Protein AF-A0A8C5U2X9-F1 (afdb_monomer)

Radius of gyration: 30.93 Å; Cα contacts (8 Å, |Δi|>4): 62; chains: 1; bounding box: 75×109×39 Å

Organism: NCBI:txid2593467

pLDDT: mean 74.04, std 22.27, range [34.09, 96.31]

Mean predicted aligned error: 16.32 Å

Structure (mmCIF, N/CA/C/O backbone):
data_AF-A0A8C5U2X9-F1
#
_entry.id   AF-A0A8C5U2X9-F1
#
loop_
_atom_site.group_PDB
_atom_site.id
_atom_site.type_symbol
_atom_site.label_atom_id
_atom_site.label_alt_id
_atom_site.label_comp_id
_atom_site.label_asym_id
_atom_site.label_entity_id
_atom_site.label_seq_id
_atom_site.pdbx_PDB_ins_code
_atom_site.Cartn_x
_atom_site.Cartn_y
_at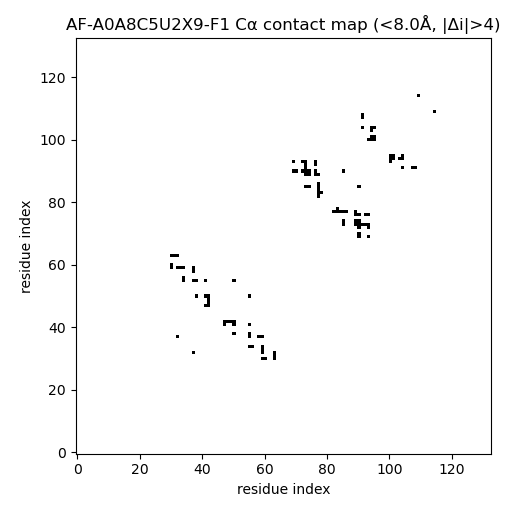om_site.Cartn_z
_atom_site.occupancy
_atom_site.B_iso_or_equiv
_atom_site.auth_seq_id
_atom_site.auth_comp_id
_atom_site.auth_asym_id
_atom_site.auth_atom_id
_atom_site.pdbx_PDB_model_num
ATOM 1 N N . ARG A 1 1 ? 59.630 57.456 22.627 1.00 37.47 1 ARG A N 1
ATOM 2 C CA . ARG A 1 1 ? 59.233 58.455 21.607 1.00 37.47 1 ARG A CA 1
ATOM 3 C C . ARG A 1 1 ? 58.078 57.856 20.801 1.00 37.47 1 ARG A C 1
ATOM 5 O O . ARG A 1 1 ? 58.292 56.845 20.161 1.00 37.47 1 ARG A O 1
ATOM 12 N N . ALA A 1 2 ? 56.886 58.434 20.985 1.00 40.47 2 ALA A N 1
ATOM 13 C CA . ALA A 1 2 ? 55.643 58.385 20.196 1.00 40.47 2 ALA A CA 1
ATOM 14 C C . ALA A 1 2 ? 55.119 57.057 19.592 1.00 40.47 2 ALA A C 1
ATOM 16 O O . ALA A 1 2 ? 55.663 56.529 18.630 1.00 40.47 2 ALA A O 1
ATOM 17 N N . ARG A 1 3 ? 53.934 56.638 20.068 1.00 43.72 3 ARG A N 1
ATOM 18 C CA . ARG A 1 3 ? 52.917 55.969 19.234 1.00 43.72 3 ARG A CA 1
ATOM 19 C C . ARG A 1 3 ? 52.338 56.979 18.232 1.00 43.72 3 ARG A C 1
ATOM 21 O O . ARG A 1 3 ? 52.203 58.150 18.590 1.00 43.72 3 ARG A O 1
ATOM 28 N N . PRO A 1 4 ? 51.861 56.509 17.074 1.00 48.84 4 PRO A N 1
ATOM 29 C CA . PRO A 1 4 ? 50.600 57.031 16.556 1.00 48.84 4 PRO A CA 1
ATOM 30 C C . PRO A 1 4 ? 49.677 55.901 16.085 1.00 48.84 4 PRO A C 1
ATOM 32 O O . PRO A 1 4 ? 50.006 55.132 15.187 1.00 48.84 4 PRO A O 1
ATOM 35 N N . GLY A 1 5 ? 48.492 55.828 16.689 1.00 46.72 5 GLY A N 1
ATOM 36 C CA . GLY A 1 5 ? 47.326 55.243 16.038 1.00 46.72 5 GLY A CA 1
ATOM 37 C C . GLY A 1 5 ? 46.604 56.334 15.256 1.00 46.72 5 GLY A C 1
ATOM 38 O O . GLY A 1 5 ? 46.480 57.445 15.763 1.00 46.72 5 GLY A O 1
ATOM 39 N N . LEU A 1 6 ? 46.100 56.023 14.062 1.00 48.59 6 LEU A N 1
ATOM 40 C CA . LEU A 1 6 ? 45.036 56.803 13.438 1.00 48.59 6 LEU A CA 1
ATOM 41 C C . LEU A 1 6 ? 44.132 55.899 12.595 1.00 48.59 6 LEU A C 1
ATOM 43 O O . LEU A 1 6 ? 44.580 55.098 11.780 1.00 48.59 6 LEU A O 1
ATOM 47 N N . ALA A 1 7 ? 42.841 56.051 12.864 1.00 46.38 7 ALA A N 1
ATOM 48 C CA . ALA A 1 7 ? 41.711 55.395 12.239 1.00 46.38 7 ALA A CA 1
ATOM 49 C C . ALA A 1 7 ? 41.506 55.836 10.781 1.00 46.38 7 ALA A C 1
ATOM 51 O O . ALA A 1 7 ? 41.807 56.972 10.418 1.00 46.38 7 ALA A O 1
ATOM 52 N N . GLY A 1 8 ? 40.889 54.975 9.966 1.00 41.16 8 GLY A N 1
ATOM 53 C CA . GLY A 1 8 ? 40.570 55.339 8.587 1.00 41.16 8 GLY A CA 1
ATOM 54 C C . GLY A 1 8 ? 39.803 54.298 7.780 1.00 41.16 8 GLY A C 1
ATOM 55 O O . GLY A 1 8 ? 40.378 53.703 6.890 1.00 41.16 8 GLY A O 1
ATOM 56 N N . ARG A 1 9 ? 38.505 54.158 8.081 1.00 40.97 9 ARG A N 1
ATOM 57 C CA . ARG A 1 9 ? 37.368 54.035 7.136 1.00 40.97 9 ARG A CA 1
ATOM 58 C C . ARG A 1 9 ? 37.408 52.936 6.060 1.00 40.97 9 ARG A C 1
ATOM 60 O O . ARG A 1 9 ? 38.299 52.833 5.231 1.00 40.97 9 ARG A O 1
ATOM 67 N N . GLY A 1 10 ? 36.329 52.157 6.043 1.00 34.09 10 GLY A N 1
ATOM 68 C CA . GLY A 1 10 ? 36.164 51.001 5.177 1.00 34.09 10 GLY A CA 1
ATOM 69 C C . GLY A 1 10 ? 35.953 51.297 3.695 1.00 34.09 10 GLY A C 1
ATOM 70 O O . GLY A 1 10 ? 35.618 52.403 3.288 1.00 34.09 10 GLY A O 1
ATOM 71 N N . ARG A 1 11 ? 36.024 50.222 2.912 1.00 40.75 11 ARG A N 1
ATOM 72 C CA . ARG A 1 11 ? 34.973 49.826 1.965 1.00 40.75 11 ARG A CA 1
ATOM 73 C C . ARG A 1 11 ? 35.275 48.401 1.484 1.00 40.75 11 ARG A C 1
ATOM 75 O O . ARG A 1 11 ? 36.347 48.188 0.919 1.00 40.75 11 ARG A O 1
ATOM 82 N N . PRO A 1 12 ? 34.380 47.421 1.683 1.00 40.50 12 PRO A N 1
ATOM 83 C CA . PRO A 1 12 ? 34.510 46.137 1.009 1.00 40.50 12 PRO A CA 1
ATOM 84 C C . PRO A 1 12 ? 34.381 46.355 -0.504 1.00 40.50 12 PRO A C 1
ATOM 86 O O . PRO A 1 12 ? 33.517 47.108 -0.967 1.00 40.50 12 PRO A O 1
ATOM 89 N N . LYS A 1 13 ? 35.277 45.722 -1.270 1.00 46.81 13 LYS A N 1
ATOM 90 C CA . LYS A 1 13 ? 35.218 45.687 -2.733 1.00 46.81 13 LYS A CA 1
ATOM 91 C C . LYS A 1 13 ? 33.870 45.092 -3.138 1.00 46.81 13 LYS A C 1
ATOM 93 O O . LYS A 1 13 ? 33.555 43.956 -2.805 1.00 46.81 13 LYS A O 1
ATOM 98 N N . SER A 1 14 ? 33.063 45.902 -3.808 1.00 41.03 14 SER A N 1
ATOM 99 C CA . SER A 1 14 ? 31.780 45.508 -4.366 1.00 41.03 14 SER A CA 1
ATOM 100 C C . SER A 1 14 ? 31.994 44.954 -5.769 1.00 41.03 14 SER A C 1
ATOM 102 O O . SER A 1 14 ? 32.666 45.589 -6.579 1.00 41.03 14 SER A O 1
ATOM 104 N N . ARG A 1 15 ? 31.366 43.807 -6.052 1.00 38.78 15 ARG A N 1
ATOM 105 C CA . ARG A 1 15 ? 30.357 43.616 -7.114 1.00 38.78 15 ARG A CA 1
ATOM 106 C C . ARG A 1 15 ? 30.449 42.216 -7.737 1.00 38.78 15 ARG A C 1
ATOM 108 O O . ARG A 1 15 ? 31.538 41.743 -8.019 1.00 38.78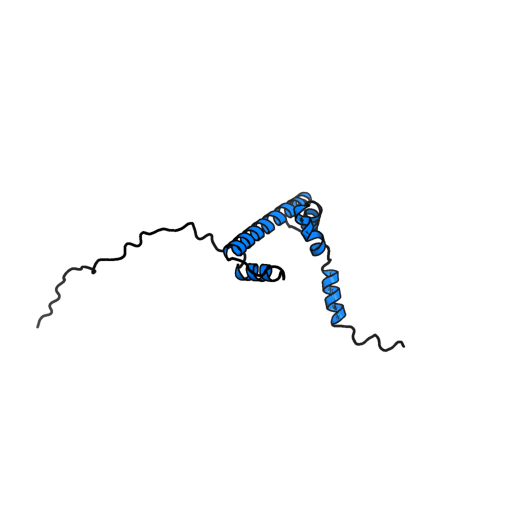 15 ARG A O 1
ATOM 115 N N . ALA A 1 16 ? 29.256 41.680 -8.015 1.00 40.28 16 ALA A N 1
ATOM 116 C CA . ALA A 1 16 ? 28.895 40.321 -8.434 1.00 40.28 16 ALA A CA 1
ATOM 117 C C . ALA A 1 16 ? 28.925 39.352 -7.240 1.00 40.28 16 ALA A C 1
ATOM 119 O O . ALA A 1 16 ? 29.958 39.147 -6.632 1.00 40.28 16 ALA A O 1
ATOM 120 N N . GLU A 1 17 ? 27.802 38.871 -6.714 1.00 38.53 17 GLU A N 1
ATOM 121 C CA . GLU A 1 17 ? 26.690 38.273 -7.441 1.00 38.53 17 GLU A CA 1
ATOM 122 C C . GLU A 1 17 ? 25.371 38.577 -6.714 1.00 38.53 17 GLU A C 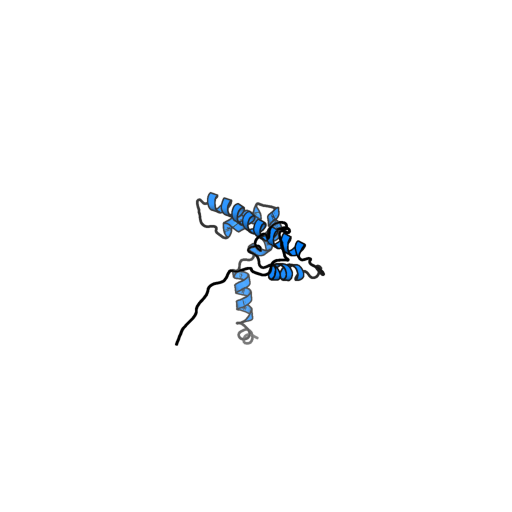1
ATOM 124 O O . GLU A 1 17 ? 25.173 38.215 -5.554 1.00 38.53 17 GLU A O 1
ATOM 129 N N . ARG A 1 18 ? 24.439 39.253 -7.391 1.00 41.09 18 ARG A N 1
ATOM 130 C CA . ARG A 1 18 ? 23.030 39.190 -7.003 1.00 41.09 18 ARG A CA 1
ATOM 131 C C . ARG A 1 18 ? 22.513 37.838 -7.483 1.00 41.09 18 ARG A C 1
ATOM 133 O O . ARG A 1 18 ? 22.045 37.742 -8.609 1.00 41.09 18 ARG A O 1
ATOM 140 N N . ALA A 1 19 ? 22.575 36.819 -6.635 1.00 40.66 19 ALA A N 1
ATOM 141 C CA . ALA A 1 19 ? 21.797 35.598 -6.817 1.00 40.66 19 ALA A CA 1
ATOM 142 C C . ALA A 1 19 ? 20.454 35.752 -6.086 1.00 40.66 19 ALA A C 1
ATOM 144 O O . ALA A 1 19 ? 20.176 35.105 -5.083 1.00 40.66 19 ALA A O 1
ATOM 145 N N . ALA A 1 20 ? 19.630 36.677 -6.582 1.00 43.97 20 ALA A N 1
ATOM 146 C CA . ALA A 1 20 ? 18.186 36.563 -6.451 1.00 43.97 20 ALA A CA 1
ATOM 147 C C . ALA A 1 20 ? 17.720 35.881 -7.740 1.00 43.97 20 ALA A C 1
ATOM 149 O O . ALA A 1 20 ? 17.554 36.534 -8.767 1.00 43.97 20 ALA A O 1
ATOM 150 N N . GLY A 1 21 ? 17.616 34.556 -7.700 1.00 34.09 21 GLY A N 1
ATOM 151 C CA . GLY A 1 21 ? 17.257 33.743 -8.854 1.00 34.09 21 GLY A CA 1
ATOM 152 C C . GLY A 1 21 ? 16.636 32.429 -8.409 1.00 34.09 21 GLY A C 1
ATOM 153 O O . GLY A 1 21 ? 17.350 31.474 -8.151 1.00 34.09 21 GLY A O 1
ATOM 154 N N . GLY A 1 22 ? 15.305 32.430 -8.310 1.00 34.59 22 GLY A N 1
ATOM 155 C CA . GLY A 1 22 ? 14.450 31.248 -8.416 1.00 34.59 22 GLY A CA 1
ATOM 156 C C . GLY A 1 22 ? 14.633 30.165 -7.356 1.00 34.59 22 GLY A C 1
ATOM 157 O O . GLY A 1 22 ? 15.316 29.174 -7.587 1.00 34.59 22 GLY A O 1
ATOM 158 N N . ALA A 1 23 ? 13.885 30.265 -6.255 1.00 44.69 23 ALA A N 1
ATOM 159 C CA . ALA A 1 23 ? 13.401 29.051 -5.612 1.00 44.69 23 ALA A CA 1
ATOM 160 C C . ALA A 1 23 ? 12.472 28.347 -6.620 1.00 44.69 23 ALA A C 1
ATOM 162 O O . ALA A 1 23 ? 11.332 28.767 -6.819 1.00 44.69 23 ALA A O 1
ATOM 163 N N . GLY A 1 24 ? 13.004 27.343 -7.324 1.00 43.88 24 GLY A N 1
ATOM 164 C CA . GLY A 1 24 ? 12.215 26.390 -8.105 1.00 43.88 24 GLY A CA 1
ATOM 165 C C . GLY A 1 24 ? 11.205 25.654 -7.212 1.00 43.88 24 GLY A C 1
ATOM 166 O O . GLY A 1 24 ? 11.296 25.751 -5.983 1.00 43.88 24 GLY A O 1
ATOM 167 N N . PRO A 1 25 ? 10.219 24.953 -7.800 1.00 45.41 25 PRO A N 1
ATOM 168 C CA . PRO A 1 25 ? 9.104 24.389 -7.052 1.00 45.41 25 PRO A CA 1
ATOM 169 C C . PRO A 1 25 ? 9.642 23.455 -5.967 1.00 45.41 25 PRO A C 1
ATOM 171 O O . PRO A 1 25 ? 10.618 22.738 -6.179 1.00 45.41 25 PRO A O 1
ATOM 174 N N . GLY A 1 26 ? 9.038 23.567 -4.786 1.00 47.03 26 GLY A N 1
ATOM 175 C CA . GLY A 1 26 ? 9.606 23.151 -3.514 1.00 47.03 26 GLY A CA 1
ATOM 176 C C . GLY A 1 26 ? 10.298 21.795 -3.530 1.00 47.03 26 GLY A C 1
ATOM 177 O O . GLY A 1 26 ? 9.778 20.805 -4.041 1.00 47.03 26 GLY A O 1
ATOM 178 N N . PHE A 1 27 ? 11.453 21.752 -2.869 1.00 49.31 27 PHE A N 1
ATOM 179 C CA . PHE A 1 27 ? 11.982 20.522 -2.307 1.00 49.31 27 PHE A CA 1
ATOM 180 C C . PHE A 1 27 ? 10.925 19.961 -1.347 1.00 49.31 27 PHE A C 1
ATOM 182 O O . PHE A 1 27 ? 10.848 20.336 -0.177 1.00 49.31 27 PHE A O 1
ATOM 189 N N . VAL A 1 28 ? 10.051 19.108 -1.876 1.00 56.41 28 VAL A N 1
ATOM 190 C CA . VAL A 1 28 ? 9.256 18.180 -1.081 1.00 56.41 28 VAL A CA 1
ATOM 191 C C . VAL A 1 28 ? 10.268 17.371 -0.275 1.00 56.41 28 VAL A C 1
ATOM 193 O O . VAL A 1 28 ? 11.177 16.800 -0.886 1.00 56.41 28 VAL A O 1
ATOM 196 N N . PRO A 1 29 ? 10.172 17.347 1.069 1.00 56.09 29 PRO A N 1
ATOM 197 C CA . PRO A 1 29 ? 11.026 16.495 1.876 1.00 56.09 29 PRO A CA 1
ATOM 198 C C . PRO A 1 29 ? 11.018 15.102 1.261 1.00 56.09 29 PRO A C 1
ATOM 200 O O . PRO A 1 29 ? 9.947 14.597 0.912 1.00 56.09 29 PRO A O 1
ATOM 203 N N . ALA A 1 30 ? 12.205 14.519 1.079 1.00 61.16 30 ALA A N 1
ATOM 204 C CA . ALA A 1 30 ? 12.324 13.135 0.649 1.00 61.16 30 ALA A CA 1
ATOM 205 C C . ALA A 1 30 ? 11.329 12.301 1.469 1.00 61.16 30 ALA A C 1
ATOM 207 O O . ALA A 1 30 ? 11.274 12.447 2.693 1.00 61.16 30 ALA A O 1
ATOM 208 N N . GLY A 1 31 ? 10.493 11.521 0.780 1.00 63.69 31 GLY A N 1
ATOM 209 C CA . GLY A 1 31 ? 9.486 10.686 1.424 1.00 63.69 31 GLY A CA 1
ATOM 210 C C . GLY A 1 31 ? 10.089 9.861 2.565 1.00 63.69 31 GLY A C 1
ATOM 211 O O . GLY A 1 31 ? 11.296 9.615 2.619 1.00 63.69 31 GLY A O 1
ATOM 212 N N . ARG A 1 32 ? 9.240 9.408 3.486 1.00 81.50 32 ARG A N 1
ATOM 213 C CA . ARG A 1 32 ? 9.616 8.498 4.579 1.00 81.50 32 ARG A CA 1
ATOM 214 C C . ARG A 1 32 ? 10.298 7.232 4.045 1.00 81.50 32 ARG A C 1
ATOM 216 O O . ARG A 1 32 ? 11.057 6.602 4.780 1.00 81.50 32 ARG A O 1
ATOM 223 N N . LEU A 1 33 ? 10.041 6.868 2.786 1.00 90.50 33 LEU A N 1
ATOM 224 C CA . LEU A 1 33 ? 10.659 5.726 2.122 1.00 90.50 33 LEU A CA 1
ATOM 225 C C . LEU A 1 33 ? 11.976 6.092 1.405 1.00 90.50 33 LEU A C 1
ATOM 227 O O . LEU A 1 33 ? 12.006 6.988 0.558 1.00 90.50 33 LEU A O 1
ATOM 231 N N . PRO A 1 34 ? 13.079 5.360 1.661 1.00 93.31 34 PRO A N 1
ATOM 232 C CA . PRO A 1 34 ? 14.349 5.596 0.983 1.00 93.31 34 PRO A CA 1
ATOM 233 C C . PRO A 1 34 ? 14.268 5.227 -0.506 1.00 93.31 34 PRO A C 1
ATOM 235 O O . PRO A 1 34 ? 14.154 4.053 -0.863 1.00 93.31 34 PRO A O 1
ATOM 238 N N . LEU A 1 35 ? 14.420 6.223 -1.388 1.00 92.31 35 LEU A N 1
ATOM 239 C CA . LEU A 1 35 ? 14.271 6.060 -2.846 1.00 92.31 35 LEU A CA 1
ATOM 240 C C . LEU A 1 35 ? 15.196 4.991 -3.448 1.00 92.31 35 LEU A C 1
ATOM 242 O O . LEU A 1 35 ? 14.813 4.302 -4.390 1.00 92.31 35 LEU A O 1
ATOM 246 N N . ALA A 1 36 ? 16.395 4.806 -2.889 1.00 92.69 36 ALA A N 1
ATOM 247 C CA . ALA A 1 36 ? 17.312 3.754 -3.326 1.00 92.69 36 ALA A CA 1
ATOM 248 C C . ALA A 1 36 ? 16.723 2.344 -3.131 1.00 92.69 36 ALA A C 1
ATOM 250 O O . ALA A 1 36 ? 16.920 1.476 -3.979 1.00 92.69 36 ALA A O 1
ATOM 251 N N . ARG A 1 37 ? 15.967 2.118 -2.046 1.00 94.50 37 ARG A N 1
ATOM 252 C CA . ARG A 1 37 ? 15.295 0.835 -1.788 1.00 94.50 37 ARG A CA 1
ATOM 253 C C . ARG A 1 37 ? 14.087 0.646 -2.690 1.00 94.50 37 ARG A C 1
ATOM 255 O O . ARG A 1 37 ? 13.930 -0.436 -3.239 1.00 94.50 37 ARG A O 1
ATOM 262 N N . VAL A 1 38 ? 13.300 1.701 -2.901 1.00 95.25 38 VAL A N 1
ATOM 263 C CA . VAL A 1 38 ? 12.164 1.669 -3.836 1.00 95.25 38 VAL A CA 1
ATOM 264 C C . VAL A 1 38 ? 12.651 1.305 -5.238 1.00 95.25 38 VAL A C 1
ATOM 266 O O . VAL A 1 38 ? 12.138 0.375 -5.847 1.00 95.25 38 VAL A O 1
ATOM 269 N N . LYS A 1 39 ? 13.722 1.947 -5.720 1.00 93.88 39 LYS A N 1
ATOM 270 C CA . LYS A 1 39 ? 14.323 1.628 -7.022 1.00 93.88 39 LYS A CA 1
ATOM 271 C C .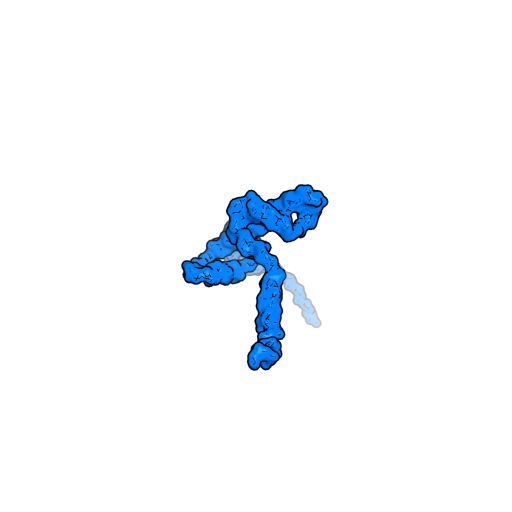 LYS A 1 39 ? 14.810 0.180 -7.122 1.00 93.88 39 LYS A C 1
ATOM 273 O O . LYS A 1 39 ? 14.683 -0.418 -8.184 1.00 93.88 39 LYS A O 1
ATOM 278 N N . ALA A 1 40 ? 15.389 -0.364 -6.051 1.00 94.38 40 ALA A N 1
ATOM 279 C CA . ALA A 1 40 ? 15.844 -1.752 -6.025 1.00 94.38 40 ALA A CA 1
ATOM 280 C C . ALA A 1 40 ? 14.672 -2.743 -6.101 1.00 94.38 40 ALA A C 1
ATOM 282 O O . ALA A 1 40 ? 14.767 -3.709 -6.844 1.00 94.38 40 ALA A O 1
ATOM 283 N N . LEU A 1 41 ? 13.568 -2.472 -5.394 1.00 95.12 41 LEU A N 1
ATOM 284 C CA . LEU A 1 41 ? 12.348 -3.287 -5.455 1.00 95.12 41 LEU A CA 1
ATOM 285 C C . LEU A 1 41 ? 11.702 -3.238 -6.842 1.00 95.12 41 LEU A C 1
ATOM 287 O O . LEU A 1 41 ? 11.352 -4.274 -7.385 1.00 95.12 41 LEU A O 1
ATOM 291 N N . VAL A 1 42 ? 11.627 -2.053 -7.450 1.00 94.88 42 VAL A N 1
ATOM 292 C CA . VAL A 1 42 ? 11.105 -1.884 -8.817 1.00 94.88 42 VAL A CA 1
ATOM 293 C C . VAL A 1 42 ? 11.921 -2.680 -9.837 1.00 94.88 42 VAL A C 1
ATOM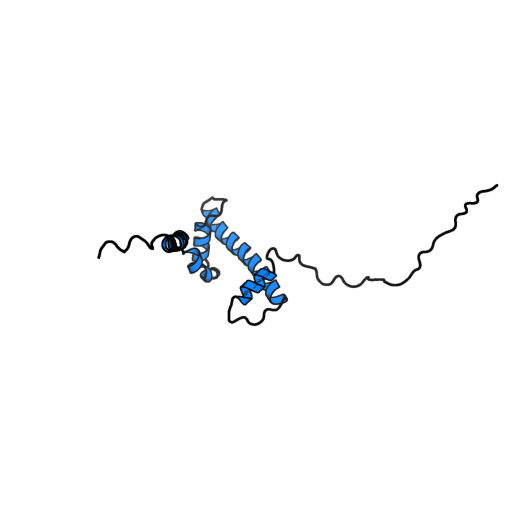 295 O O . VAL A 1 42 ? 11.360 -3.247 -10.760 1.00 94.88 42 VAL A O 1
ATOM 298 N N . LYS A 1 43 ? 13.245 -2.747 -9.665 1.00 93.81 43 LYS A N 1
ATOM 299 C CA . LYS A 1 43 ? 14.148 -3.521 -10.532 1.00 93.81 43 LYS A CA 1
ATOM 300 C C . LYS A 1 43 ? 14.269 -5.001 -10.164 1.00 93.81 43 LYS A C 1
ATOM 302 O O . LYS A 1 43 ? 15.027 -5.712 -10.815 1.00 93.81 43 LYS A O 1
ATOM 307 N N . ALA A 1 44 ? 13.609 -5.448 -9.096 1.00 94.31 44 ALA A N 1
ATOM 308 C CA . ALA A 1 44 ? 13.528 -6.870 -8.785 1.00 94.31 44 ALA A CA 1
ATOM 309 C C . ALA A 1 44 ? 12.590 -7.597 -9.762 1.00 94.31 44 ALA A C 1
ATOM 311 O O . ALA A 1 44 ? 12.710 -8.807 -9.926 1.00 94.31 44 ALA A O 1
ATOM 312 N N . ASP A 1 45 ? 11.696 -6.853 -10.417 1.00 93.50 45 ASP A N 1
ATOM 313 C CA . ASP A 1 45 ? 10.878 -7.337 -11.520 1.00 93.50 45 ASP A CA 1
ATOM 314 C C . ASP A 1 45 ? 11.754 -7.546 -12.779 1.00 93.50 45 ASP A C 1
ATOM 316 O O . ASP A 1 45 ? 12.386 -6.584 -13.241 1.00 93.50 45 ASP A O 1
ATOM 320 N N . PRO A 1 46 ? 11.828 -8.777 -13.331 1.00 92.94 46 PRO A N 1
ATOM 321 C CA . PRO A 1 46 ? 12.642 -9.082 -14.509 1.00 92.94 46 PRO A CA 1
ATOM 322 C C . PRO A 1 46 ? 12.211 -8.317 -15.767 1.00 92.94 46 PRO A C 1
ATOM 324 O O . PRO A 1 46 ? 13.044 -8.104 -16.652 1.00 92.94 46 PRO A O 1
ATOM 327 N N . ASP A 1 47 ? 10.959 -7.861 -15.837 1.00 94.19 47 ASP A N 1
ATOM 328 C CA . ASP A 1 47 ? 10.433 -7.132 -16.992 1.00 94.19 47 ASP A CA 1
ATOM 329 C C . ASP A 1 47 ? 10.763 -5.626 -16.931 1.00 94.19 47 ASP A C 1
ATOM 331 O O . ASP A 1 47 ? 10.623 -4.893 -17.918 1.00 94.19 47 ASP A O 1
ATOM 335 N N . VAL A 1 48 ? 11.284 -5.138 -15.796 1.00 91.88 48 VAL A N 1
ATOM 336 C CA . VAL A 1 48 ? 11.619 -3.723 -15.591 1.00 91.88 48 VAL A CA 1
ATOM 337 C C . VAL A 1 48 ? 13.100 -3.447 -15.862 1.00 91.88 48 VAL A C 1
ATOM 339 O O . VAL A 1 48 ? 13.974 -3.528 -14.997 1.00 91.88 48 VAL A O 1
ATOM 342 N N . THR A 1 49 ? 13.398 -3.008 -17.085 1.00 87.50 49 THR A N 1
ATOM 343 C CA . THR A 1 49 ? 14.775 -2.689 -17.514 1.00 87.50 49 THR A CA 1
ATOM 344 C C . THR A 1 49 ? 15.248 -1.294 -17.079 1.00 87.50 49 THR A C 1
ATOM 346 O O . THR A 1 49 ? 16.406 -1.098 -16.687 1.00 87.50 49 THR A O 1
ATOM 349 N N . LEU A 1 50 ? 14.357 -0.299 -17.105 1.00 90.69 50 LEU A N 1
ATOM 350 C CA . LEU A 1 50 ? 14.659 1.102 -16.805 1.00 90.69 50 LEU A CA 1
ATOM 351 C C . LEU A 1 50 ? 13.619 1.688 -15.846 1.00 90.69 50 LEU A C 1
ATOM 353 O O . LEU A 1 50 ? 12.422 1.507 -16.016 1.00 90.69 50 LEU A O 1
ATOM 357 N N . ALA A 1 51 ? 14.096 2.450 -14.860 1.00 91.00 51 ALA A N 1
ATOM 358 C CA . ALA A 1 51 ? 13.258 3.184 -13.914 1.00 91.00 51 ALA A CA 1
ATOM 359 C C . ALA A 1 51 ? 13.829 4.596 -13.731 1.00 91.00 51 ALA A C 1
ATOM 361 O O . ALA A 1 51 ? 14.955 4.756 -13.234 1.00 91.00 51 ALA A O 1
ATOM 362 N N . SER A 1 52 ? 13.075 5.608 -14.170 1.00 94.38 52 SER A N 1
ATOM 363 C CA . SER A 1 52 ? 13.457 7.018 -14.043 1.00 94.38 52 SER A CA 1
ATOM 364 C C . SER A 1 52 ? 13.357 7.490 -12.589 1.00 94.38 52 SER A C 1
ATOM 366 O O . SER A 1 52 ? 12.646 6.907 -11.770 1.00 94.38 52 SER A O 1
ATOM 368 N N . GLN A 1 53 ? 14.078 8.561 -12.250 1.00 92.38 53 GLN A N 1
ATOM 369 C CA . GLN A 1 53 ? 14.057 9.116 -10.893 1.00 92.38 53 GLN A CA 1
ATOM 370 C C . GLN A 1 53 ? 12.660 9.626 -10.495 1.00 92.38 53 GLN A C 1
ATOM 372 O O . GLN A 1 53 ? 12.262 9.467 -9.342 1.00 92.38 53 GLN A O 1
ATOM 377 N N . GLU A 1 54 ? 11.915 10.194 -11.445 1.00 93.50 54 GLU A N 1
ATOM 378 C CA . GLU A 1 54 ? 10.548 10.681 -11.233 1.00 93.50 54 GLU A CA 1
ATOM 379 C C . GLU A 1 54 ? 9.566 9.531 -10.995 1.00 93.50 54 GLU A C 1
ATOM 381 O O . GLU A 1 54 ? 8.782 9.592 -10.051 1.00 93.50 54 GLU A O 1
ATOM 386 N N . ALA A 1 55 ? 9.662 8.441 -11.766 1.00 94.06 55 ALA A N 1
ATOM 387 C CA . ALA A 1 55 ? 8.825 7.258 -11.559 1.00 94.06 55 ALA A CA 1
ATOM 388 C C . ALA A 1 55 ? 9.056 6.641 -10.171 1.00 94.06 55 ALA A C 1
ATOM 390 O O . ALA A 1 55 ? 8.106 6.360 -9.445 1.00 94.06 55 ALA A O 1
ATOM 391 N N . VAL A 1 56 ? 10.322 6.502 -9.757 1.00 94.19 56 VAL A N 1
ATOM 392 C CA . VAL A 1 56 ? 10.679 6.007 -8.415 1.00 94.19 56 VAL A CA 1
ATOM 393 C C . VAL A 1 56 ? 10.136 6.927 -7.317 1.00 94.19 56 VAL A C 1
ATOM 395 O O . VAL A 1 56 ? 9.678 6.441 -6.284 1.00 94.19 56 VAL A O 1
ATOM 398 N N . PHE A 1 57 ? 10.172 8.245 -7.523 1.00 93.50 57 PHE A N 1
ATOM 399 C CA . PHE A 1 57 ? 9.617 9.205 -6.570 1.00 93.50 57 PHE A CA 1
ATOM 400 C C . PHE A 1 57 ? 8.094 9.072 -6.443 1.00 93.50 57 PHE A C 1
ATOM 402 O O . PHE A 1 57 ? 7.582 9.000 -5.325 1.00 93.50 57 PHE A O 1
ATOM 409 N N . VAL A 1 58 ? 7.373 8.984 -7.565 1.00 94.75 58 VAL A N 1
ATOM 410 C CA . VAL A 1 58 ? 5.914 8.792 -7.566 1.00 94.75 58 VAL A CA 1
ATOM 411 C C . VAL A 1 58 ? 5.540 7.472 -6.899 1.00 94.75 58 VAL A C 1
ATOM 413 O O . VAL A 1 58 ? 4.650 7.467 -6.055 1.00 94.75 58 VAL A O 1
ATOM 416 N N . LEU A 1 59 ? 6.254 6.383 -7.195 1.00 94.81 59 LEU A N 1
ATOM 417 C CA . LEU A 1 59 ? 6.037 5.091 -6.540 1.00 94.81 59 LEU A CA 1
ATOM 418 C C . LEU A 1 59 ? 6.242 5.182 -5.029 1.00 94.81 59 LEU A C 1
ATOM 420 O O . LEU A 1 59 ? 5.382 4.736 -4.281 1.00 94.81 59 LEU A O 1
ATOM 424 N N . ALA A 1 60 ? 7.313 5.832 -4.565 1.00 94.88 60 ALA A N 1
ATOM 425 C CA . ALA A 1 60 ? 7.535 6.032 -3.134 1.00 94.88 60 ALA A CA 1
ATOM 426 C C . ALA A 1 60 ? 6.363 6.777 -2.469 1.00 94.88 60 ALA A C 1
ATOM 428 O O . ALA A 1 60 ? 5.900 6.386 -1.398 1.00 94.88 60 ALA A O 1
ATOM 429 N N . ARG A 1 61 ? 5.842 7.824 -3.120 1.00 94.38 61 ARG A N 1
ATOM 430 C CA . ARG A 1 61 ? 4.681 8.580 -2.625 1.00 94.38 61 ARG A CA 1
ATOM 431 C C . ARG A 1 61 ? 3.391 7.766 -2.660 1.00 94.38 61 ARG A C 1
ATOM 433 O O . ARG A 1 61 ? 2.618 7.831 -1.709 1.00 94.38 61 ARG A O 1
ATOM 440 N N . ALA A 1 62 ? 3.174 6.990 -3.716 1.00 95.00 62 ALA A N 1
ATOM 441 C CA . ALA A 1 62 ? 2.031 6.095 -3.828 1.00 95.00 62 ALA A CA 1
ATOM 442 C C . ALA A 1 62 ? 2.063 5.020 -2.734 1.00 95.00 62 ALA A C 1
ATOM 444 O O . ALA A 1 62 ? 1.046 4.790 -2.092 1.00 95.00 62 ALA A O 1
ATOM 445 N N . THR A 1 63 ? 3.227 4.429 -2.446 1.00 95.44 63 THR A N 1
ATOM 446 C CA . THR A 1 63 ? 3.380 3.450 -1.360 1.00 95.44 63 THR A CA 1
ATOM 447 C C . THR A 1 63 ? 3.107 4.065 0.014 1.00 95.44 63 THR A C 1
ATOM 449 O O . THR A 1 63 ? 2.492 3.423 0.858 1.00 95.44 63 THR A O 1
ATOM 452 N N . GLU A 1 64 ? 3.517 5.312 0.258 1.00 94.12 64 GLU A N 1
ATOM 453 C CA . GLU A 1 64 ? 3.185 6.004 1.513 1.00 94.12 64 GLU A CA 1
ATOM 454 C C . GLU A 1 64 ? 1.678 6.196 1.687 1.00 94.12 64 GLU A C 1
ATOM 456 O O . GLU A 1 64 ? 1.147 5.910 2.760 1.00 94.12 64 GLU A O 1
ATOM 461 N N . LEU A 1 65 ? 0.996 6.638 0.627 1.00 95.00 65 LEU A N 1
ATOM 462 C CA . LEU A 1 65 ? -0.459 6.778 0.629 1.00 95.00 65 LEU A CA 1
ATOM 463 C C . LEU A 1 65 ? -1.145 5.420 0.783 1.00 95.00 65 LEU A C 1
ATOM 465 O O . LEU A 1 65 ? -2.084 5.304 1.558 1.00 95.00 65 LEU A O 1
ATOM 469 N N . PHE A 1 66 ? -0.639 4.385 0.115 1.00 95.12 66 PHE A N 1
ATOM 470 C CA . PHE A 1 66 ? -1.163 3.028 0.215 1.00 95.12 66 PHE A CA 1
ATOM 471 C C . PHE A 1 66 ? -1.128 2.502 1.657 1.00 95.12 66 PHE A C 1
ATOM 473 O O . PHE A 1 66 ? -2.141 2.019 2.156 1.00 95.12 66 PHE A O 1
ATOM 480 N N . VAL A 1 67 ? 0.005 2.661 2.354 1.00 94.50 67 VAL A N 1
ATOM 481 C CA . VAL A 1 67 ? 0.138 2.261 3.767 1.00 94.50 67 VAL A CA 1
ATOM 482 C C . VAL A 1 67 ? -0.832 3.038 4.660 1.00 94.50 67 VAL A C 1
ATOM 484 O O . VAL A 1 67 ? -1.399 2.471 5.592 1.00 94.50 67 VAL A O 1
ATOM 487 N N . GLU A 1 68 ? -1.040 4.329 4.394 1.00 95.00 68 GLU A N 1
ATOM 488 C CA . GLU A 1 68 ? -2.012 5.134 5.137 1.00 95.00 68 GLU A CA 1
ATOM 489 C C . GLU A 1 68 ? -3.454 4.664 4.896 1.00 95.00 68 GLU A C 1
ATOM 491 O O . GLU A 1 68 ? -4.224 4.565 5.852 1.00 95.00 68 GLU A O 1
ATOM 496 N N . THR A 1 69 ? -3.808 4.353 3.649 1.00 95.81 69 THR A N 1
ATOM 497 C CA . THR A 1 69 ? -5.141 3.871 3.269 1.00 95.81 69 THR A CA 1
ATOM 498 C C . THR A 1 69 ? -5.447 2.534 3.933 1.00 95.81 69 THR A C 1
ATOM 500 O O . THR A 1 69 ? -6.382 2.458 4.728 1.00 95.81 69 THR A O 1
ATOM 503 N N . ILE A 1 70 ? -4.604 1.516 3.730 1.00 95.25 70 ILE A N 1
ATOM 504 C CA . ILE A 1 70 ? -4.860 0.182 4.288 1.00 95.25 70 ILE A CA 1
ATOM 505 C C . ILE A 1 70 ? -4.891 0.194 5.823 1.00 95.25 70 ILE A C 1
ATOM 507 O O . ILE A 1 70 ? -5.695 -0.501 6.441 1.00 95.25 70 ILE A O 1
ATOM 511 N N . ALA A 1 71 ? -4.067 1.031 6.466 1.00 95.44 71 ALA A N 1
ATOM 512 C CA . ALA A 1 71 ? -4.095 1.185 7.917 1.00 95.44 71 ALA A CA 1
ATOM 513 C C . ALA A 1 71 ? -5.406 1.814 8.413 1.00 95.44 71 ALA A C 1
ATOM 515 O O . ALA A 1 71 ? -5.907 1.411 9.463 1.00 95.44 71 ALA A O 1
ATOM 516 N N . LYS A 1 72 ? -5.966 2.791 7.685 1.00 95.75 72 LYS A N 1
ATOM 517 C CA . LYS A 1 72 ? -7.267 3.393 8.017 1.00 95.75 72 LYS A CA 1
ATOM 518 C C . LYS A 1 72 ? -8.399 2.390 7.847 1.00 95.75 72 LYS A C 1
ATOM 520 O O . LYS A 1 72 ? -9.217 2.277 8.757 1.00 95.75 72 LYS A O 1
ATOM 525 N N . ASP A 1 73 ? -8.407 1.643 6.750 1.00 95.81 73 ASP A N 1
ATOM 526 C CA . ASP A 1 73 ? -9.457 0.663 6.467 1.00 95.81 73 ASP A CA 1
ATOM 527 C C . ASP A 1 73 ? -9.427 -0.488 7.477 1.00 95.81 73 ASP A C 1
ATOM 529 O O . ASP A 1 73 ? -10.441 -0.790 8.108 1.00 95.81 73 ASP A O 1
ATOM 533 N N . ALA A 1 74 ? -8.246 -1.038 7.773 1.00 95.38 74 ALA A N 1
ATOM 534 C CA . ALA A 1 74 ? -8.074 -2.010 8.854 1.00 95.38 74 ALA A CA 1
ATOM 535 C C . ALA A 1 74 ? -8.494 -1.440 10.222 1.00 95.38 74 ALA A C 1
ATOM 537 O O . ALA A 1 74 ? -9.094 -2.128 11.052 1.00 95.38 74 ALA A O 1
ATOM 538 N N . TYR A 1 75 ? -8.245 -0.154 10.481 1.00 96.31 75 TYR A N 1
ATOM 539 C CA . TYR A 1 75 ? -8.655 0.473 11.736 1.00 96.31 75 TYR A CA 1
ATOM 540 C C . TYR A 1 75 ? -10.180 0.582 11.897 1.00 96.31 75 TYR A C 1
ATOM 542 O O . TYR A 1 75 ? -10.669 0.538 13.031 1.00 96.31 75 TYR A O 1
ATOM 550 N N . VAL A 1 76 ? -10.949 0.654 10.804 1.00 96.00 76 VAL A N 1
ATOM 551 C CA . VAL A 1 76 ? -12.421 0.605 10.859 1.00 96.00 76 VAL A CA 1
ATOM 552 C C . VAL A 1 76 ? -12.891 -0.703 11.509 1.00 96.00 76 VAL A C 1
ATOM 554 O O . VAL A 1 76 ? -13.743 -0.668 12.401 1.00 96.00 76 VAL A O 1
ATOM 557 N N . TYR A 1 77 ? -12.281 -1.842 11.173 1.00 94.50 77 TYR A N 1
ATOM 558 C CA . TYR A 1 77 ? -12.592 -3.139 11.795 1.00 94.50 77 TYR A CA 1
ATOM 559 C C . TYR A 1 77 ? -12.151 -3.218 13.264 1.00 94.50 77 TYR A C 1
ATOM 561 O O . TYR A 1 77 ? -12.871 -3.756 14.115 1.00 94.50 77 TYR A O 1
ATOM 569 N N . ALA A 1 78 ? -11.017 -2.603 13.613 1.00 95.19 78 ALA A N 1
ATOM 570 C CA . ALA A 1 78 ? -10.596 -2.494 15.011 1.00 95.19 78 ALA A CA 1
ATOM 571 C C . ALA A 1 78 ? -11.622 -1.707 15.857 1.00 95.19 78 ALA A C 1
ATOM 573 O O . ALA A 1 78 ? -11.986 -2.138 16.961 1.00 95.19 78 ALA A O 1
ATOM 574 N N . GLN A 1 79 ? -12.136 -0.596 15.316 1.00 95.88 79 GLN A N 1
ATOM 575 C CA . GLN A 1 79 ? -13.150 0.258 15.948 1.00 95.88 79 GLN A CA 1
ATOM 576 C C . GLN A 1 79 ? -14.492 -0.455 16.132 1.00 95.88 79 GLN A C 1
ATOM 578 O O . GLN A 1 79 ? -15.107 -0.324 17.193 1.00 95.88 79 GLN A O 1
ATOM 583 N N . GLN A 1 80 ? -14.922 -1.270 15.162 1.00 92.56 80 GLN A N 1
ATOM 584 C CA . GLN A 1 80 ? -16.116 -2.118 15.306 1.00 92.56 80 GLN A CA 1
ATOM 585 C C . GLN A 1 80 ? -15.983 -3.074 16.502 1.00 92.56 80 GLN A C 1
ATOM 587 O O . GLN A 1 80 ? -16.933 -3.289 17.255 1.00 92.56 80 GLN A O 1
ATOM 592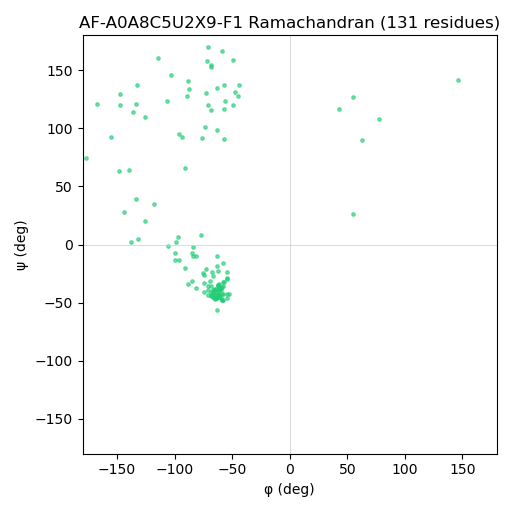 N N . GLY A 1 81 ? -14.767 -3.570 16.752 1.00 90.19 81 GLY A N 1
ATOM 593 C CA . GLY A 1 81 ? -14.428 -4.351 17.941 1.00 90.19 81 GLY A CA 1
ATOM 594 C C . GLY A 1 81 ? -14.240 -3.538 19.229 1.00 90.19 81 GLY A C 1
ATOM 595 O O . GLY A 1 81 ? -13.762 -4.107 20.210 1.00 90.19 81 GLY A O 1
ATOM 596 N N . LYS A 1 82 ? -14.553 -2.232 19.236 1.00 93.25 82 LYS A N 1
ATOM 597 C CA . LYS A 1 82 ? -14.313 -1.274 20.338 1.00 93.25 82 LYS A CA 1
ATOM 598 C C . LYS A 1 82 ? -12.851 -1.223 20.798 1.00 93.25 82 LYS A C 1
ATOM 600 O O . LYS A 1 82 ? -12.560 -0.902 21.953 1.00 93.25 82 LYS A O 1
ATOM 605 N N . ARG A 1 83 ? -11.917 -1.554 19.907 1.00 94.38 83 ARG A N 1
ATOM 606 C CA . ARG A 1 83 ? -10.479 -1.566 20.187 1.00 94.38 83 ARG A CA 1
ATOM 607 C C . ARG A 1 83 ? -9.823 -0.336 19.582 1.00 94.38 83 ARG A C 1
ATOM 609 O O . ARG A 1 83 ? -10.185 0.129 18.511 1.00 94.38 83 ARG A O 1
ATOM 616 N N . LYS A 1 84 ? -8.804 0.163 20.281 1.00 93.94 84 LYS A N 1
ATOM 617 C CA . LYS A 1 84 ? -7.923 1.239 19.796 1.00 93.94 84 LYS A CA 1
ATOM 618 C C . LYS A 1 84 ? -6.595 0.709 19.253 1.00 93.94 84 LYS A C 1
ATOM 620 O O . LYS A 1 84 ? -5.820 1.473 18.694 1.00 93.94 84 LYS A O 1
ATOM 625 N N . THR A 1 85 ? -6.348 -0.587 19.429 1.00 93.94 85 THR A N 1
ATOM 626 C CA . THR A 1 85 ? -5.154 -1.290 18.965 1.00 93.94 85 THR A CA 1
ATOM 627 C C . THR A 1 85 ? -5.532 -2.164 17.779 1.00 93.94 85 THR A C 1
ATOM 629 O O . THR A 1 85 ? -6.418 -3.015 17.899 1.00 93.94 85 THR A O 1
ATOM 632 N N . LEU A 1 86 ? -4.850 -1.941 16.658 1.00 94.12 86 LEU A N 1
ATOM 633 C CA . LEU A 1 86 ? -5.015 -2.693 15.420 1.00 94.12 86 LEU A CA 1
ATOM 634 C C . LEU A 1 86 ? -4.405 -4.092 15.582 1.00 94.12 86 LEU A C 1
ATOM 636 O O . LEU A 1 86 ? -3.288 -4.233 16.085 1.00 94.12 86 LEU A O 1
ATOM 640 N N . GLN A 1 87 ? -5.161 -5.122 15.217 1.00 91.50 87 GLN A N 1
ATOM 641 C CA . GLN A 1 87 ? -4.743 -6.523 15.254 1.00 91.50 87 GLN A CA 1
ATOM 642 C C . GLN A 1 87 ? -4.666 -7.082 13.835 1.00 91.50 87 GLN A C 1
ATOM 644 O O . GLN A 1 87 ? -5.296 -6.556 12.924 1.00 91.50 87 GLN A O 1
ATOM 649 N N . ARG A 1 88 ? -3.939 -8.191 13.661 1.00 89.06 88 ARG A N 1
ATOM 650 C CA . ARG A 1 88 ? -3.801 -8.852 12.355 1.00 89.06 88 ARG A CA 1
ATOM 651 C C . ARG A 1 88 ? -5.152 -9.180 11.715 1.00 89.06 88 ARG A C 1
ATOM 653 O O . ARG A 1 88 ? -5.386 -8.763 10.596 1.00 89.06 88 ARG A O 1
ATOM 660 N N . LYS A 1 89 ? -6.079 -9.741 12.494 1.00 90.25 89 LYS A N 1
ATOM 661 C CA . LYS A 1 89 ? -7.447 -10.030 12.039 1.00 90.25 89 LYS A CA 1
ATOM 662 C C . LYS A 1 89 ? -8.192 -8.820 11.461 1.00 90.25 89 LYS A C 1
ATOM 664 O O . LYS A 1 89 ? -9.089 -8.992 10.656 1.00 90.25 89 LYS A O 1
ATOM 669 N N . ASP A 1 90 ? -7.873 -7.602 11.906 1.00 93.06 90 ASP A N 1
ATOM 670 C CA . ASP A 1 90 ? -8.528 -6.394 11.394 1.00 93.06 90 ASP A CA 1
ATOM 671 C C . ASP A 1 90 ? -8.019 -6.045 9.993 1.00 93.06 90 ASP A C 1
ATOM 673 O O . ASP A 1 90 ? -8.775 -5.535 9.175 1.00 93.06 90 ASP A O 1
ATOM 677 N N . LEU A 1 91 ? -6.741 -6.335 9.734 1.00 92.56 91 LEU A N 1
ATOM 678 C CA . LEU A 1 91 ? -6.132 -6.220 8.417 1.00 92.56 91 LEU A CA 1
ATOM 679 C C . LEU A 1 91 ? -6.651 -7.316 7.485 1.00 92.56 91 LEU A C 1
ATOM 681 O O . LEU A 1 91 ? -7.019 -7.002 6.362 1.00 92.56 91 LEU A O 1
ATOM 685 N N . ASP A 1 92 ? -6.747 -8.556 7.972 1.00 91.56 92 ASP A N 1
ATOM 686 C CA . ASP A 1 92 ? -7.276 -9.684 7.196 1.00 91.56 92 ASP A CA 1
ATOM 687 C C . ASP A 1 92 ? -8.720 -9.392 6.741 1.00 91.56 92 ASP A C 1
ATOM 689 O O . ASP A 1 92 ? -9.018 -9.443 5.552 1.00 91.56 92 ASP A O 1
ATOM 693 N N . ASN A 1 93 ? -9.581 -8.927 7.657 1.00 92.25 93 ASN A N 1
ATOM 694 C CA . ASN A 1 93 ? -10.951 -8.517 7.324 1.00 92.25 93 ASN A CA 1
ATOM 695 C C . ASN A 1 93 ? -11.008 -7.348 6.325 1.00 92.25 93 ASN A C 1
ATOM 697 O O . ASN A 1 93 ? -11.943 -7.260 5.536 1.00 92.25 93 ASN A O 1
ATOM 701 N N . ALA A 1 94 ? -10.053 -6.415 6.383 1.00 93.69 94 ALA A N 1
ATOM 702 C CA . ALA A 1 94 ? -10.003 -5.308 5.432 1.00 93.69 94 ALA A CA 1
ATOM 703 C C . ALA A 1 94 ? -9.585 -5.771 4.037 1.00 93.69 94 ALA A C 1
ATOM 705 O O . ALA A 1 94 ? -10.155 -5.293 3.062 1.00 93.69 94 ALA A O 1
ATOM 706 N N . ILE A 1 95 ? -8.629 -6.698 3.955 1.00 93.00 95 ILE A N 1
ATOM 707 C CA . ILE A 1 95 ? -8.178 -7.295 2.696 1.00 93.00 95 ILE A CA 1
ATOM 708 C C . ILE A 1 95 ? -9.323 -8.077 2.044 1.00 93.00 95 ILE A C 1
ATOM 710 O O . ILE A 1 95 ? -9.592 -7.864 0.871 1.00 93.00 95 ILE A O 1
ATOM 714 N N . GLU A 1 96 ? -10.045 -8.901 2.808 1.00 91.44 96 GLU A N 1
ATOM 715 C CA . GLU A 1 96 ? -11.170 -9.703 2.294 1.00 91.44 96 GLU A CA 1
ATOM 716 C C . GLU A 1 96 ? -12.381 -8.864 1.852 1.00 91.44 96 GLU A C 1
ATOM 718 O O . GLU A 1 96 ? -13.211 -9.322 1.070 1.00 91.44 96 GLU A O 1
ATOM 723 N N . ALA A 1 97 ? -12.531 -7.650 2.386 1.00 92.62 97 ALA A N 1
ATOM 724 C CA . ALA A 1 97 ? -13.703 -6.816 2.139 1.00 92.62 97 ALA A CA 1
ATOM 725 C C . ALA A 1 97 ? -13.524 -5.782 1.019 1.00 92.62 97 ALA A C 1
ATOM 727 O O . ALA A 1 97 ? -14.509 -5.151 0.627 1.00 92.62 97 ALA A O 1
ATOM 728 N N . ILE A 1 98 ? -12.292 -5.540 0.567 1.00 92.69 98 ILE A N 1
ATOM 729 C CA . ILE A 1 98 ? -11.949 -4.458 -0.362 1.00 92.69 98 ILE A CA 1
ATOM 730 C C . ILE A 1 98 ? -11.226 -5.070 -1.561 1.00 92.69 98 ILE A C 1
ATOM 732 O O . ILE A 1 98 ? -10.073 -5.483 -1.451 1.00 92.69 98 ILE A O 1
ATOM 736 N N . ASP A 1 99 ? -11.886 -5.074 -2.721 1.00 91.75 99 ASP A N 1
ATOM 737 C CA . ASP A 1 99 ? -11.365 -5.675 -3.957 1.00 91.75 99 ASP A CA 1
ATOM 738 C C . ASP A 1 99 ? -10.012 -5.071 -4.378 1.00 91.75 99 ASP A C 1
ATOM 740 O O . ASP A 1 99 ? -9.147 -5.762 -4.919 1.00 91.75 99 ASP A O 1
ATOM 744 N N . GLU A 1 100 ? -9.768 -3.788 -4.091 1.00 93.12 100 GLU A N 1
ATOM 745 C CA . GLU A 1 100 ? -8.485 -3.126 -4.353 1.00 93.12 100 GLU A CA 1
ATOM 746 C C . GLU A 1 100 ? -7.313 -3.724 -3.552 1.00 93.12 100 GLU A C 1
ATOM 748 O O . GLU A 1 100 ? -6.151 -3.515 -3.916 1.00 93.12 100 GLU A O 1
ATOM 753 N N . PHE A 1 101 ? -7.593 -4.472 -2.482 1.00 91.94 101 PHE A N 1
ATOM 754 C CA . PHE A 1 101 ? -6.603 -5.193 -1.682 1.00 91.94 101 PHE A CA 1
ATOM 755 C C . PHE A 1 101 ? -6.492 -6.678 -2.039 1.00 91.94 101 PHE A C 1
ATOM 757 O O . PHE A 1 101 ? -5.642 -7.351 -1.458 1.00 91.94 101 PHE A O 1
ATOM 764 N N . ALA A 1 102 ? -7.232 -7.179 -3.034 1.00 89.56 102 ALA A N 1
ATOM 765 C CA . ALA A 1 102 ? -7.219 -8.595 -3.422 1.00 89.56 102 ALA A CA 1
ATOM 766 C C . ALA A 1 102 ? -5.809 -9.133 -3.740 1.00 89.56 102 ALA A C 1
ATOM 768 O O . ALA A 1 102 ? -5.485 -10.289 -3.477 1.00 89.56 102 ALA A O 1
ATOM 769 N N . PHE A 1 103 ? -4.906 -8.275 -4.234 1.00 90.50 103 PHE A N 1
ATOM 770 C CA . PHE A 1 103 ? -3.507 -8.643 -4.481 1.00 90.50 103 PHE A CA 1
ATOM 771 C C . PHE A 1 103 ? -2.719 -9.030 -3.209 1.00 90.50 103 PHE A C 1
ATOM 773 O O . PHE A 1 103 ? -1.597 -9.523 -3.320 1.00 90.50 103 PHE A O 1
ATOM 780 N N . LEU A 1 104 ? -3.277 -8.806 -2.013 1.00 90.06 104 LEU A N 1
ATOM 781 C CA . LEU A 1 104 ? -2.688 -9.144 -0.715 1.00 90.06 104 LEU A CA 1
ATOM 782 C C . LEU A 1 104 ? -3.232 -10.439 -0.092 1.00 90.06 104 LEU A C 1
ATOM 784 O O . LEU A 1 104 ? -2.618 -10.936 0.856 1.00 90.06 104 LEU A O 1
ATOM 788 N N . GLU A 1 105 ? -4.338 -10.997 -0.594 1.00 83.69 105 GLU A N 1
ATOM 789 C CA . GLU A 1 105 ? -5.015 -12.163 0.004 1.00 83.69 105 GLU A CA 1
ATOM 790 C C . GLU A 1 105 ? -4.064 -13.359 0.188 1.00 83.69 105 GLU A C 1
ATOM 792 O O . GLU A 1 105 ? -4.023 -13.981 1.247 1.00 83.69 105 GLU A O 1
ATOM 797 N N . GLY A 1 106 ? -3.222 -13.647 -0.807 1.00 73.56 106 GLY A N 1
ATOM 798 C CA . GLY A 1 106 ? -2.299 -14.787 -0.774 1.00 73.56 106 GLY A CA 1
ATOM 799 C C . GLY A 1 106 ? -1.074 -14.616 0.131 1.00 73.56 106 GLY A C 1
ATOM 800 O O . GLY A 1 106 ? -0.522 -15.613 0.580 1.00 73.56 106 GLY A O 1
ATOM 801 N N . GLU A 1 107 ? -0.647 -13.386 0.423 1.00 67.75 107 GLU A N 1
ATOM 802 C CA . GLU A 1 107 ? 0.565 -13.110 1.219 1.00 67.75 107 GLU A CA 1
ATOM 803 C C . GLU A 1 107 ? 0.265 -13.058 2.724 1.00 67.75 107 GLU A C 1
ATOM 805 O O . GLU A 1 107 ? 1.084 -13.455 3.557 1.00 67.75 107 GLU A O 1
ATOM 810 N N . PHE A 1 108 ? -0.925 -12.579 3.097 1.00 61.84 108 PHE A N 1
ATOM 811 C CA . PHE A 1 108 ? -1.304 -12.398 4.501 1.00 61.84 108 PHE A CA 1
ATOM 812 C C . PHE A 1 108 ? -1.994 -13.620 5.119 1.00 61.84 108 PHE A C 1
ATOM 814 O O . PHE A 1 108 ? -1.941 -13.780 6.344 1.00 61.84 108 PHE A O 1
ATOM 821 N N . LEU A 1 109 ? -2.553 -14.514 4.298 1.00 56.19 109 LEU A N 1
ATOM 822 C CA . LEU A 1 109 ? -3.196 -15.754 4.747 1.00 56.19 109 LEU A CA 1
ATOM 823 C C . LEU A 1 109 ? -2.223 -16.925 4.950 1.00 56.19 109 LEU A C 1
ATOM 825 O O . LEU A 1 109 ? -2.610 -17.951 5.513 1.00 56.19 109 LEU A O 1
ATOM 829 N N . ILE A 1 110 ? -0.947 -16.781 4.572 1.00 58.75 110 ILE A N 1
ATOM 830 C CA . ILE A 1 110 ? 0.082 -17.735 4.993 1.00 58.75 110 ILE A CA 1
ATOM 831 C C . ILE A 1 110 ? 0.352 -17.463 6.470 1.00 58.75 110 ILE A C 1
ATOM 833 O O . ILE A 1 110 ? 1.025 -16.498 6.850 1.00 58.75 110 ILE A O 1
ATOM 837 N N . ASP A 1 111 ? -0.218 -18.307 7.327 1.00 59.12 111 ASP A N 1
ATOM 838 C CA . ASP A 1 111 ? 0.150 -18.358 8.733 1.00 59.12 111 ASP A CA 1
ATOM 839 C C . ASP A 1 111 ? 1.682 -18.441 8.809 1.00 59.12 111 ASP A C 1
ATOM 841 O O . ASP A 1 111 ? 2.296 -19.373 8.284 1.00 59.12 111 ASP A O 1
ATOM 845 N N . PHE A 1 112 ? 2.326 -17.460 9.450 1.00 57.97 112 PHE A N 1
ATOM 846 C CA . PHE A 1 112 ? 3.777 -17.484 9.659 1.00 57.97 112 PHE A CA 1
ATOM 847 C C . PHE A 1 112 ? 4.210 -18.739 10.426 1.00 57.97 112 PHE A C 1
ATOM 849 O O . PHE A 1 112 ? 5.387 -19.089 10.376 1.00 57.97 112 PHE A O 1
ATOM 856 N N . SER A 1 113 ? 3.279 -19.446 11.077 1.00 59.72 113 SER A N 1
ATOM 857 C CA . SER A 1 113 ? 3.484 -20.802 11.576 1.00 59.72 113 SER A CA 1
ATOM 858 C C . SER A 1 113 ? 4.004 -21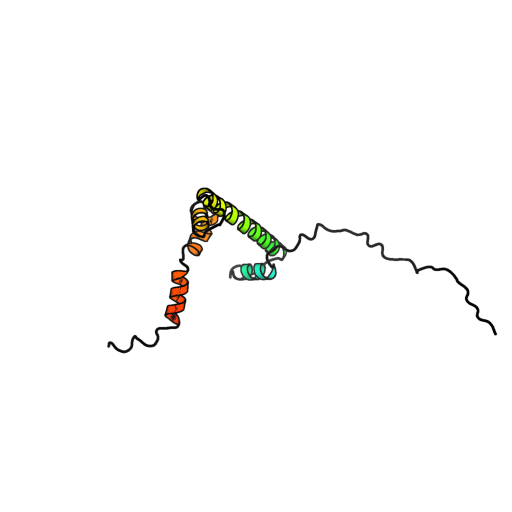.747 10.488 1.00 59.72 113 SER A C 1
ATOM 860 O O . SER A 1 113 ? 4.966 -22.454 10.757 1.00 59.72 113 SER A O 1
ATOM 862 N N . GLN A 1 114 ? 3.486 -21.700 9.253 1.00 54.72 114 GLN A N 1
ATOM 863 C CA . GLN A 1 114 ? 3.961 -22.520 8.125 1.00 54.72 114 GLN A CA 1
ATOM 864 C C . GLN A 1 114 ? 5.372 -22.110 7.671 1.00 54.72 114 GLN A C 1
ATOM 866 O O . GLN A 1 114 ? 6.244 -22.959 7.530 1.00 54.72 114 GLN A O 1
ATOM 871 N N . ILE A 1 115 ? 5.655 -20.806 7.544 1.00 60.12 115 ILE A N 1
ATOM 872 C CA . ILE A 1 115 ? 6.987 -20.307 7.136 1.00 60.12 115 ILE A CA 1
ATOM 873 C C . ILE A 1 115 ? 8.055 -20.612 8.202 1.00 60.12 115 ILE A C 1
ATOM 875 O O . ILE A 1 115 ? 9.194 -20.961 7.880 1.00 60.12 115 ILE A O 1
ATOM 879 N N . VAL A 1 116 ? 7.706 -20.482 9.485 1.00 63.62 116 VAL A N 1
ATOM 880 C CA . VAL A 1 116 ? 8.594 -20.825 10.605 1.00 63.62 116 VAL A CA 1
ATOM 881 C C . VAL A 1 116 ? 8.763 -22.345 10.720 1.00 63.62 116 VAL A C 1
ATOM 883 O O . VAL A 1 116 ? 9.878 -22.795 10.991 1.00 63.62 116 VAL A O 1
ATOM 886 N N . TRP A 1 117 ? 7.721 -23.136 10.439 1.00 58.53 117 TRP A N 1
ATOM 887 C CA . TRP A 1 117 ? 7.802 -24.599 10.362 1.00 58.53 117 TRP A CA 1
ATOM 888 C C . TRP A 1 117 ? 8.724 -25.085 9.237 1.00 58.53 117 TRP A C 1
ATOM 890 O O . TRP A 1 117 ? 9.601 -25.915 9.488 1.00 58.53 117 TRP A O 1
ATOM 900 N N . GLU A 1 118 ? 8.614 -24.521 8.033 1.00 53.84 118 GLU A N 1
ATOM 901 C CA . GLU A 1 118 ? 9.443 -24.885 6.872 1.00 53.84 118 GLU A CA 1
ATOM 902 C C . GLU A 1 118 ? 10.937 -24.600 7.124 1.00 53.84 118 GLU A C 1
ATOM 904 O O . GLU A 1 118 ? 11.831 -25.351 6.721 1.00 53.84 118 GLU A O 1
ATOM 909 N N . ARG A 1 119 ? 11.232 -23.522 7.867 1.00 58.06 119 ARG A N 1
ATOM 910 C CA . ARG A 1 119 ? 12.602 -23.162 8.266 1.00 58.06 119 ARG A CA 1
ATOM 911 C C . ARG A 1 119 ? 13.173 -24.050 9.373 1.00 58.06 119 ARG A C 1
ATOM 913 O O . ARG A 1 119 ? 14.394 -24.167 9.464 1.00 58.06 119 ARG A O 1
ATOM 920 N N . GLN A 1 120 ? 12.331 -24.654 10.212 1.00 58.28 120 GLN A N 1
ATOM 921 C CA . GLN A 1 120 ? 12.762 -25.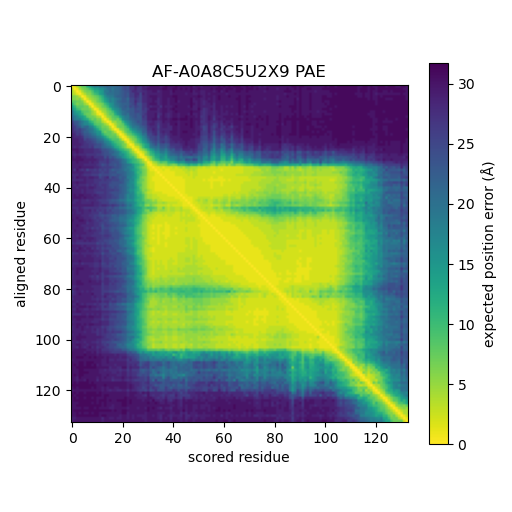572 11.273 1.00 58.28 120 GLN A CA 1
ATOM 922 C C . GLN A 1 120 ? 12.948 -27.012 10.771 1.00 58.28 120 GLN A C 1
ATOM 924 O O . GLN A 1 120 ? 13.852 -27.700 11.245 1.00 58.28 120 GLN A O 1
ATOM 929 N N . LEU A 1 121 ? 12.181 -27.457 9.770 1.00 55.66 121 LEU A N 1
ATOM 930 C CA . LEU A 1 121 ? 12.321 -28.804 9.199 1.00 55.66 121 LEU A CA 1
ATOM 931 C C . LEU A 1 121 ? 13.623 -29.000 8.401 1.00 55.66 121 LEU A C 1
ATOM 933 O O . LEU A 1 121 ? 14.206 -30.083 8.444 1.00 55.66 121 LEU A O 1
ATOM 937 N N . ASN A 1 122 ? 14.146 -27.951 7.759 1.00 56.19 122 ASN A N 1
ATOM 938 C CA . ASN A 1 122 ? 15.364 -28.045 6.939 1.00 56.19 122 ASN A CA 1
ATOM 939 C C . ASN A 1 122 ? 16.693 -27.990 7.719 1.00 56.19 122 ASN A C 1
ATOM 941 O O . ASN A 1 122 ? 17.741 -28.277 7.146 1.00 56.19 122 ASN A O 1
ATOM 945 N N . HIS A 1 123 ? 16.682 -27.660 9.015 1.00 58.84 123 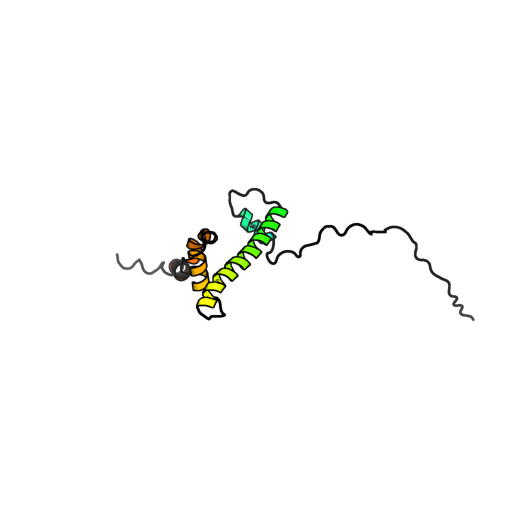HIS A N 1
ATOM 946 C CA . HIS A 1 123 ? 17.899 -27.617 9.843 1.00 58.84 123 HIS A CA 1
ATOM 947 C C . HIS A 1 123 ? 18.033 -28.784 10.837 1.00 58.84 123 HIS A C 1
ATOM 949 O O . HIS A 1 123 ? 19.034 -28.842 11.552 1.00 58.84 123 HIS A O 1
ATOM 955 N N . GLY A 1 124 ? 17.065 -29.709 10.897 1.00 58.00 124 GLY A N 1
ATOM 956 C CA . GLY A 1 124 ? 16.935 -30.610 12.049 1.00 58.00 124 GLY A CA 1
ATOM 957 C C . GLY A 1 124 ? 16.623 -32.084 11.798 1.00 58.00 124 GLY A C 1
ATOM 958 O O . GLY A 1 124 ? 16.497 -32.808 12.780 1.00 58.00 124 GLY A O 1
ATOM 959 N N . GLN A 1 125 ? 16.505 -32.572 10.559 1.00 52.88 125 GLN A N 1
ATOM 960 C CA . GLN A 1 125 ? 16.252 -34.002 10.309 1.00 52.88 125 GLN A CA 1
ATOM 961 C C . GLN A 1 125 ? 17.058 -34.553 9.129 1.00 52.88 125 GLN A C 1
ATOM 963 O O . GLN A 1 125 ? 16.508 -35.026 8.142 1.00 52.88 125 GLN A O 1
ATOM 968 N N . SER A 1 126 ? 18.384 -34.566 9.263 1.00 52.53 126 SER A N 1
ATOM 969 C CA . SER A 1 126 ? 19.237 -35.447 8.446 1.00 52.53 126 SER A CA 1
ATOM 970 C C . SER A 1 126 ? 19.616 -36.744 9.173 1.00 52.53 126 SER A C 1
ATOM 972 O O . SER A 1 126 ? 20.441 -37.491 8.661 1.00 52.53 126 SER A O 1
ATOM 974 N N . SER A 1 127 ? 19.070 -37.029 10.367 1.00 52.03 127 SER A N 1
ATOM 975 C CA . SER A 1 127 ? 19.612 -38.101 11.224 1.00 52.03 127 SER A CA 1
ATOM 976 C C . SER A 1 127 ? 18.613 -39.109 11.811 1.00 52.03 127 SER A C 1
ATOM 978 O O . SER A 1 127 ? 19.053 -39.970 12.570 1.00 52.03 127 SER A O 1
ATOM 980 N N . LEU A 1 128 ? 17.315 -39.083 11.481 1.00 52.59 128 LEU A N 1
ATOM 981 C CA . LEU A 1 128 ? 16.358 -40.077 12.018 1.00 52.59 128 LEU A CA 1
ATOM 982 C C . LEU A 1 128 ? 15.540 -40.841 10.964 1.00 52.59 128 LEU A C 1
ATOM 984 O O . LEU A 1 128 ? 14.543 -41.468 11.306 1.00 52.59 128 LEU A O 1
ATOM 988 N N . PHE A 1 129 ? 15.996 -40.887 9.708 1.00 51.19 129 PHE A N 1
ATOM 989 C CA . PHE A 1 129 ? 15.410 -41.762 8.677 1.00 51.19 129 PHE A CA 1
ATOM 990 C C . PHE A 1 129 ? 16.395 -42.807 8.117 1.00 51.19 129 PHE A C 1
ATOM 992 O O . PHE A 1 129 ? 16.353 -43.153 6.944 1.00 51.19 129 PHE A O 1
ATOM 999 N N . LEU A 1 130 ? 17.303 -43.321 8.954 1.00 47.69 130 LEU A N 1
ATOM 1000 C CA . LEU A 1 130 ? 18.176 -44.458 8.609 1.00 47.69 130 LEU A CA 1
ATOM 1001 C C . LEU A 1 130 ? 18.238 -45.515 9.722 1.00 47.69 130 LEU A C 1
ATOM 1003 O O . LEU A 1 130 ? 19.309 -46.038 10.002 1.00 47.69 130 LEU A O 1
ATOM 1007 N N . HIS A 1 131 ? 17.117 -45.818 10.388 1.00 44.97 131 HIS A N 1
ATOM 1008 C CA . HIS A 1 131 ? 17.031 -46.995 11.276 1.00 44.97 131 HIS A CA 1
ATOM 1009 C C . HIS A 1 131 ? 15.672 -47.711 11.264 1.00 44.97 131 HIS A C 1
ATOM 1011 O O . HIS A 1 131 ? 15.303 -48.369 12.233 1.00 44.97 131 HIS A O 1
ATOM 1017 N N . LEU A 1 132 ? 14.938 -47.638 10.152 1.00 48.06 132 LEU A N 1
ATOM 1018 C CA . LEU A 1 132 ? 13.888 -48.620 9.886 1.00 48.06 132 LEU A CA 1
ATOM 1019 C C . LEU A 1 132 ? 13.722 -48.877 8.383 1.00 48.06 132 LEU A C 1
ATOM 1021 O O . LEU A 1 132 ? 12.681 -48.595 7.797 1.00 48.06 132 LEU A O 1
ATOM 1025 N N . GLN A 1 133 ? 14.781 -49.414 7.780 1.00 46.09 133 GLN A N 1
ATOM 1026 C CA . GLN A 1 133 ? 14.693 -50.427 6.733 1.00 46.09 133 GLN A CA 1
ATOM 1027 C C . GLN A 1 133 ? 15.927 -51.325 6.822 1.00 46.09 133 GLN A C 1
ATOM 1029 O O . GLN A 1 133 ? 17.020 -50.770 7.075 1.00 46.09 133 GLN A O 1
#

Secondary structure (DSSP, 8-state):
-----------PPP----------S------SS-HHHHHHHHTTSTT-----HHHHHHHHHHHHHHHHHHHHHHHHHHHHTT-SS--HHHHHHHHHH-GGGGGGHHHHSS-HHHHHHHHHHTTT-SSSSSS--

Foldseek 3Di:
DDDDDDDDDDDDDDDDDPPPDDPDDDPPPQAPDDLVVLVVVQVVPVVCPDDDSVNSSVSSVVVVVVVVVLVVQLVVQCVVVVHPDRDLVSSQVSLVVDPVNVVCNVVSPPDVVVVVVVVVVVPPPPPPPPDDD

Nearest PDB structures (foldseek):
  6y36-assembly1_C  TM=9.529E-01  e=3.091E-05  Aspergillus fumigatus Af293
  4g92-assembly1_C  TM=9.340E-01  e=2.742E-05  Aspergillus nidulans FGSC A4
  4kha-assembly1_B  TM=7.652E-01  e=6.351E-03  Xenopus laevis
  8xjv-assembly1_ap  TM=7.811E-01  e=9.095E-03  Xenopus laevis
  7v9s-assembly1_U  TM=7.672E-01  e=1.227E-02  Homo sapiens

Solvent-accessible surface area (backbone atoms only — not comparable to full-atom values): 8754 Å² total; per-residue (Å²): 136,81,86,84,89,82,88,80,82,88,77,83,88,83,80,87,78,87,83,83,74,73,91,63,86,74,86,67,75,80,61,98,56,61,59,72,57,48,46,50,58,56,52,67,41,90,87,44,87,79,80,54,73,65,59,40,50,52,50,46,51,50,51,55,52,49,56,54,49,55,53,52,52,14,39,52,48,18,46,75,69,77,38,93,64,78,48,70,70,22,43,52,54,35,33,78,71,33,78,92,36,50,92,45,53,77,71,70,68,54,54,62,66,57,61,53,46,60,62,51,59,77,76,71,68,93,78,80,87,84,82,86,127

InterPro domains:
  IPR003958 Transcription factor CBF/NF-Y/archaeal histone domain [PF00808] (32-95)
  IPR009072 Histone-fold [G3DSA:1.10.20.10] (29-107)
  IPR009072 Histone-fold [SSF47113] (32-104)
  IPR050568 Transcription/DNA replication regulator [PTHR10252] (32-105)

Sequence (133 aa):
RARPGLAGRGRPKSRAERAAGGAGPGFVPAGRLPLARVKALVKADPDVTLASQEAVFVLARATELFVETIAKDAYVYAQQGKRKTLQRKDLDNAIEAIDEFAFLEGEFLIDFSQIVWERQLNHGQSSLFLHLQ